Protein AF-A0A8J6SGV2-F1 (afdb_monomer_lite)

Structure (mmCIF, N/CA/C/O backbone):
data_AF-A0A8J6SGV2-F1
#
_entry.id   AF-A0A8J6SGV2-F1
#
loop_
_atom_site.group_PDB
_atom_site.id
_atom_site.type_symbol
_atom_site.label_atom_id
_atom_site.label_alt_id
_atom_site.label_comp_id
_atom_site.label_asym_id
_atom_site.label_entity_id
_atom_site.label_seq_id
_atom_site.pdbx_PDB_ins_code
_atom_site.Cartn_x
_atom_site.Cartn_y
_atom_site.Cartn_z
_atom_site.occupancy
_atom_site.B_iso_or_equiv
_atom_site.auth_seq_id
_atom_site.auth_comp_id
_atom_site.auth_asym_id
_atom_site.auth_atom_id
_atom_site.pdbx_PDB_model_num
ATOM 1 N N . MET A 1 1 ? 35.795 6.765 -42.609 1.00 50.56 1 MET A N 1
ATOM 2 C CA . MET A 1 1 ? 34.909 5.584 -42.507 1.00 50.56 1 MET A CA 1
ATOM 3 C C . MET A 1 1 ? 35.141 4.791 -41.218 1.00 50.56 1 MET A C 1
ATOM 5 O O . MET A 1 1 ? 34.160 4.384 -40.623 1.00 50.56 1 MET A O 1
ATOM 9 N N . TYR A 1 2 ? 36.382 4.638 -40.731 1.00 54.75 2 TYR A N 1
ATOM 10 C CA . TYR A 1 2 ? 36.661 3.941 -39.460 1.00 54.75 2 TYR A CA 1
ATOM 11 C C . TYR A 1 2 ? 36.218 4.695 -38.190 1.00 54.75 2 TYR A C 1
ATOM 13 O O . TYR A 1 2 ? 35.640 4.072 -37.316 1.00 54.75 2 TYR A O 1
ATOM 21 N N . ALA A 1 3 ? 36.389 6.022 -38.115 1.00 60.84 3 ALA A N 1
ATOM 22 C CA . ALA A 1 3 ? 36.039 6.806 -36.917 1.00 60.84 3 ALA A CA 1
ATOM 23 C C . ALA A 1 3 ? 34.539 6.776 -36.549 1.00 60.84 3 ALA A C 1
ATOM 25 O O . ALA A 1 3 ? 34.182 6.671 -35.385 1.00 60.84 3 ALA A O 1
ATOM 26 N N . TYR A 1 4 ? 33.660 6.780 -37.555 1.00 60.97 4 TYR A N 1
ATOM 27 C CA . TYR A 1 4 ? 32.208 6.685 -37.355 1.00 60.97 4 TYR A CA 1
ATOM 28 C C . TYR A 1 4 ? 31.761 5.317 -36.824 1.00 60.97 4 TYR A C 1
ATOM 30 O O . TYR A 1 4 ? 30.673 5.192 -36.275 1.00 60.97 4 TYR A O 1
ATOM 38 N N . ARG A 1 5 ? 32.570 4.273 -37.040 1.00 60.75 5 ARG A N 1
ATOM 39 C CA . ARG A 1 5 ? 32.258 2.915 -36.592 1.00 60.75 5 ARG A CA 1
ATOM 40 C C . ARG A 1 5 ? 32.523 2.771 -35.097 1.00 60.75 5 ARG A C 1
ATOM 42 O O . ARG A 1 5 ? 31.674 2.233 -34.399 1.00 60.75 5 ARG A O 1
ATOM 49 N N . THR A 1 6 ? 33.630 3.339 -34.626 1.00 76.44 6 THR A N 1
ATOM 50 C CA . THR A 1 6 ? 33.994 3.374 -33.206 1.00 76.44 6 THR A CA 1
ATOM 51 C C . THR A 1 6 ? 33.007 4.193 -32.379 1.00 76.44 6 THR A C 1
ATOM 53 O O . THR A 1 6 ? 32.549 3.718 -31.355 1.00 76.44 6 THR A O 1
ATOM 56 N N . GLU A 1 7 ? 32.562 5.360 -32.857 1.00 81.94 7 GLU A N 1
ATOM 57 C CA . GLU A 1 7 ? 31.574 6.177 -32.123 1.00 81.94 7 GLU A CA 1
ATOM 58 C C . GLU A 1 7 ? 30.225 5.460 -31.916 1.00 81.94 7 GLU A C 1
ATOM 60 O O . GLU A 1 7 ? 29.556 5.645 -30.899 1.00 81.94 7 GLU A O 1
ATOM 65 N N . ILE A 1 8 ? 29.810 4.634 -32.883 1.00 84.06 8 ILE A N 1
ATOM 66 C CA . ILE A 1 8 ? 28.586 3.831 -32.771 1.00 84.06 8 ILE A CA 1
ATOM 67 C C . ILE A 1 8 ? 28.793 2.669 -31.794 1.00 84.06 8 ILE A C 1
ATOM 69 O O . ILE A 1 8 ? 27.886 2.369 -31.020 1.00 84.06 8 ILE A O 1
ATOM 73 N N . GLU A 1 9 ? 29.957 2.020 -31.833 1.00 83.50 9 GLU A N 1
ATOM 74 C CA . GLU A 1 9 ? 30.320 0.936 -30.914 1.00 83.50 9 GLU A CA 1
ATOM 75 C C . GLU A 1 9 ? 30.351 1.450 -29.459 1.00 83.50 9 GLU A C 1
ATOM 77 O O . GLU A 1 9 ? 29.650 0.889 -28.614 1.00 83.50 9 GLU A O 1
ATOM 82 N N . ASP A 1 10 ? 30.996 2.593 -29.205 1.00 86.50 10 ASP A N 1
ATOM 83 C CA . ASP A 1 10 ? 31.058 3.244 -27.886 1.00 86.50 10 ASP A CA 1
ATOM 84 C C . ASP A 1 10 ? 29.659 3.643 -27.371 1.00 86.50 10 ASP A C 1
ATOM 86 O O . ASP A 1 10 ? 29.322 3.469 -26.198 1.00 86.50 10 ASP A O 1
ATOM 90 N N . ALA A 1 11 ? 28.794 4.161 -28.251 1.00 84.50 11 ALA A N 1
ATOM 91 C CA . ALA A 1 11 ? 27.429 4.536 -27.881 1.00 84.50 11 ALA A CA 1
ATOM 92 C C . ALA A 1 11 ? 26.555 3.318 -27.537 1.00 84.50 11 ALA A C 1
ATOM 94 O O . ALA A 1 11 ? 25.682 3.405 -26.669 1.00 84.50 11 ALA A O 1
ATOM 95 N N . VAL A 1 12 ? 26.759 2.188 -28.221 1.00 87.31 12 VAL A N 1
ATOM 96 C CA . VAL A 1 12 ? 26.055 0.935 -27.921 1.00 87.31 12 VAL A CA 1
ATOM 97 C C . VAL A 1 12 ? 26.511 0.374 -26.578 1.00 87.31 12 VAL A C 1
ATOM 99 O O . VAL A 1 12 ? 25.654 -0.047 -25.802 1.00 87.31 12 VAL A O 1
ATOM 102 N N . GLU A 1 13 ? 27.810 0.411 -26.289 1.00 90.00 13 GLU A N 1
ATOM 103 C CA . GLU A 1 13 ? 28.367 -0.023 -25.004 1.00 90.00 13 GLU A CA 1
ATOM 104 C C . GLU A 1 13 ? 27.807 0.818 -23.848 1.00 90.00 13 GLU A C 1
ATOM 106 O O . GLU A 1 13 ? 27.209 0.271 -22.920 1.00 90.00 13 GLU A O 1
ATOM 111 N N . LEU A 1 14 ? 27.827 2.150 -23.971 1.00 90.81 14 LEU A N 1
ATOM 112 C CA . LEU A 1 14 ? 27.239 3.050 -22.972 1.00 90.81 14 LEU A CA 1
ATOM 113 C C . LEU A 1 14 ? 25.743 2.776 -22.739 1.00 90.81 14 LEU A C 1
ATOM 115 O O . LEU A 1 14 ? 25.256 2.796 -21.606 1.00 90.81 14 LEU A O 1
ATOM 119 N N . LEU A 1 15 ? 24.979 2.524 -23.807 1.00 91.00 15 LEU A N 1
ATOM 120 C CA . LEU A 1 15 ? 23.556 2.200 -23.689 1.00 91.00 15 LEU A CA 1
ATOM 121 C C . LEU A 1 15 ? 23.328 0.842 -23.018 1.00 91.00 15 LEU A C 1
ATOM 123 O O . LEU A 1 15 ? 22.356 0.693 -22.276 1.00 91.00 15 LEU A O 1
ATOM 127 N N . GLN A 1 16 ? 24.192 -0.142 -23.266 1.00 87.81 16 GLN A N 1
ATOM 128 C CA . GLN A 1 16 ? 24.127 -1.436 -22.589 1.00 87.81 16 GLN A CA 1
ATOM 129 C C . GLN A 1 16 ? 24.385 -1.284 -21.091 1.00 87.81 16 GLN A C 1
ATOM 131 O O . GLN A 1 16 ? 23.596 -1.797 -20.297 1.00 87.81 16 GLN A O 1
ATOM 136 N N . GLU A 1 17 ? 25.406 -0.519 -20.705 1.00 90.56 17 GLU A N 1
ATOM 137 C CA . GLU A 1 17 ? 25.693 -0.213 -19.300 1.00 90.56 17 GLU A CA 1
A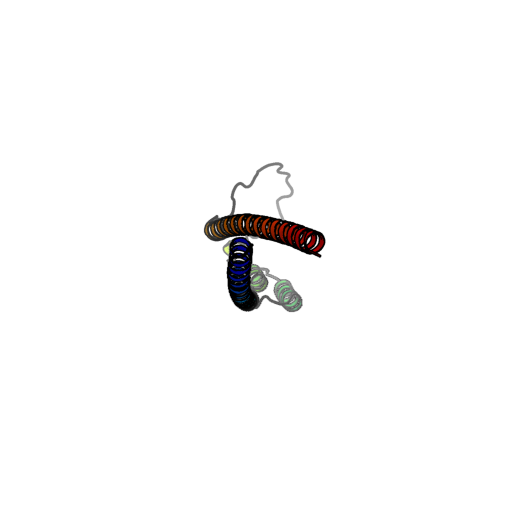TOM 138 C C . GLU A 1 17 ? 24.513 0.490 -18.617 1.00 90.56 17 GLU A C 1
ATOM 140 O O . GLU A 1 17 ? 24.107 0.111 -17.517 1.00 90.56 17 GLU A O 1
ATOM 145 N N . GLN A 1 18 ? 23.898 1.473 -19.283 1.00 88.50 18 GLN A N 1
ATOM 146 C CA . GLN A 1 18 ? 22.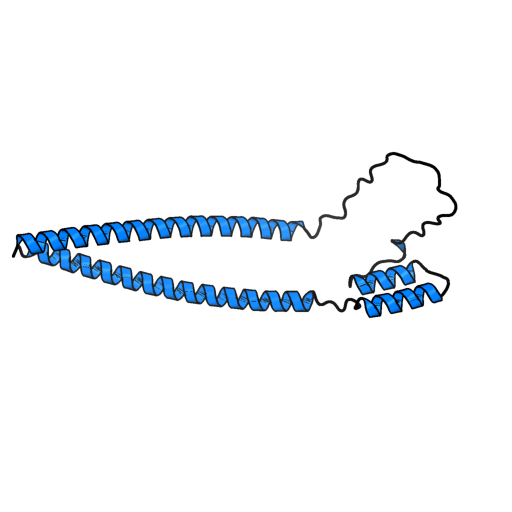720 2.167 -18.754 1.00 88.50 18 GLN A CA 1
ATOM 147 C C . GLN A 1 18 ? 21.523 1.236 -18.575 1.00 88.50 18 GLN A C 1
ATOM 149 O O . GLN A 1 18 ? 20.827 1.310 -17.562 1.00 88.50 18 GLN A O 1
ATOM 154 N N . VAL A 1 19 ? 21.265 0.359 -19.547 1.00 90.06 19 VAL A N 1
ATOM 155 C CA . VAL A 1 19 ? 20.180 -0.622 -19.452 1.00 90.06 19 VAL A CA 1
ATOM 156 C C . VAL A 1 19 ? 20.426 -1.579 -18.291 1.00 90.06 19 VAL A C 1
ATOM 158 O O . VAL A 1 19 ? 19.489 -1.885 -17.556 1.00 90.06 19 VAL A O 1
ATOM 161 N N . GLU A 1 20 ? 21.660 -2.037 -18.105 1.00 93.00 20 GLU A N 1
ATOM 162 C CA . GLU A 1 20 ? 21.995 -2.963 -17.026 1.00 93.00 20 GLU A CA 1
ATOM 163 C C . GLU A 1 20 ? 21.884 -2.295 -15.650 1.00 93.00 20 GLU A C 1
ATOM 165 O O . GLU A 1 20 ? 21.277 -2.858 -14.740 1.00 93.00 20 GLU A O 1
ATOM 170 N N . SER A 1 21 ? 22.344 -1.048 -15.531 1.00 91.81 21 SER A N 1
ATOM 171 C CA . SER A 1 21 ? 22.168 -0.227 -14.328 1.00 91.81 21 SER A CA 1
ATOM 172 C C . SER A 1 21 ? 20.686 -0.034 -13.977 1.00 91.81 21 SER A C 1
ATOM 174 O O . SER A 1 21 ? 20.268 -0.279 -12.845 1.00 91.81 21 SER A O 1
ATOM 176 N N . LEU A 1 22 ? 19.847 0.297 -14.965 1.00 89.31 22 LEU A N 1
ATOM 177 C CA . LEU A 1 22 ? 18.407 0.469 -14.752 1.00 89.31 22 LEU A CA 1
ATOM 178 C C . LEU A 1 22 ? 17.699 -0.834 -14.365 1.00 89.31 22 LEU A C 1
ATOM 180 O O . LEU A 1 22 ? 16.765 -0.800 -13.566 1.00 89.31 22 LEU A O 1
ATOM 184 N N . LYS A 1 23 ? 18.121 -1.986 -14.903 1.00 89.88 23 LYS A N 1
ATOM 185 C CA . LYS A 1 23 ? 17.585 -3.288 -14.472 1.00 89.88 23 LYS A CA 1
ATOM 186 C C . LYS A 1 23 ? 17.911 -3.563 -13.009 1.00 89.88 23 LYS A C 1
ATOM 188 O O . LYS A 1 23 ? 17.041 -4.031 -12.282 1.00 89.88 23 LYS A O 1
ATOM 193 N N . GLN A 1 24 ? 19.141 -3.274 -12.584 1.00 92.31 24 GLN A N 1
ATOM 194 C CA . GLN A 1 24 ? 19.557 -3.451 -11.193 1.00 92.31 24 GLN A CA 1
ATOM 195 C C . GLN A 1 24 ? 18.772 -2.526 -10.258 1.00 92.31 24 GLN A C 1
ATOM 197 O O . GLN A 1 24 ? 18.274 -2.981 -9.229 1.00 92.31 24 GLN A O 1
ATOM 202 N N . GLU A 1 25 ? 18.596 -1.254 -10.632 1.00 92.00 25 GLU A N 1
ATOM 203 C CA . GLU A 1 25 ? 17.796 -0.304 -9.851 1.00 92.00 25 GLU A CA 1
ATOM 204 C C . GLU A 1 25 ? 16.332 -0.749 -9.748 1.00 92.00 25 GLU A C 1
ATOM 206 O O . GLU A 1 25 ? 15.756 -0.734 -8.660 1.00 92.00 25 GLU A O 1
ATOM 211 N N . LEU A 1 26 ? 15.737 -1.193 -10.859 1.00 93.62 26 LEU A N 1
ATOM 212 C CA . LEU A 1 26 ? 14.368 -1.702 -10.878 1.00 93.62 26 LEU A CA 1
ATOM 213 C C . LEU A 1 26 ? 14.216 -2.928 -9.974 1.00 93.62 26 LEU A C 1
ATOM 215 O O . LEU A 1 26 ? 13.292 -2.968 -9.168 1.00 93.62 26 LEU A O 1
ATOM 219 N N . HIS A 1 27 ? 15.154 -3.872 -10.043 1.00 93.06 27 HIS A N 1
ATOM 220 C CA . HIS A 1 27 ? 15.140 -5.054 -9.189 1.00 93.06 27 HIS A CA 1
ATOM 221 C C . HIS A 1 27 ? 15.227 -4.696 -7.698 1.00 93.06 27 HIS A C 1
ATOM 223 O O . HIS A 1 27 ? 14.467 -5.220 -6.885 1.00 93.06 27 HIS A O 1
ATOM 229 N N . TYR A 1 28 ? 16.106 -3.758 -7.333 1.00 92.38 28 TYR A N 1
ATOM 230 C CA . TYR A 1 28 ? 16.203 -3.274 -5.956 1.00 92.38 28 TYR A CA 1
ATOM 231 C C . TYR A 1 28 ? 14.896 -2.620 -5.488 1.00 92.38 28 TYR A C 1
ATOM 233 O O . TYR A 1 28 ? 14.439 -2.858 -4.372 1.00 92.38 28 TYR A O 1
ATOM 241 N N . LYS A 1 29 ? 14.259 -1.823 -6.352 1.00 88.25 29 LYS A N 1
ATOM 242 C CA . LYS A 1 29 ? 12.981 -1.170 -6.045 1.00 88.25 29 LYS A CA 1
ATOM 243 C C . LYS A 1 29 ? 11.827 -2.159 -5.903 1.00 88.25 29 LYS A C 1
ATOM 245 O O . LYS A 1 29 ? 10.950 -1.938 -5.074 1.00 88.25 29 LYS A O 1
ATOM 250 N N . GLU A 1 30 ? 11.820 -3.235 -6.684 1.00 93.94 30 GLU A N 1
ATOM 251 C CA . GLU A 1 30 ? 10.849 -4.323 -6.534 1.00 93.94 30 GLU A CA 1
ATOM 252 C C . GLU A 1 30 ? 11.005 -5.029 -5.184 1.00 93.94 30 GLU A C 1
ATOM 254 O O . GLU A 1 30 ? 10.002 -5.285 -4.517 1.00 93.94 30 GLU A O 1
ATOM 259 N N . LEU A 1 31 ? 12.246 -5.275 -4.750 1.00 93.81 31 LEU A N 1
ATOM 260 C CA . LEU A 1 31 ? 12.531 -5.864 -3.443 1.00 93.81 31 LEU A CA 1
ATOM 261 C C . LEU A 1 31 ? 12.063 -4.953 -2.295 1.00 93.81 31 LEU A C 1
ATOM 263 O O . LEU A 1 31 ? 11.326 -5.401 -1.422 1.00 93.81 31 LEU A O 1
ATOM 267 N N . GLU A 1 32 ? 12.416 -3.665 -2.338 1.00 93.88 32 GLU A N 1
ATOM 268 C CA . GLU A 1 32 ? 11.995 -2.664 -1.343 1.00 93.88 32 GLU A CA 1
ATOM 269 C C . GLU A 1 32 ? 10.462 -2.572 -1.251 1.00 93.88 32 GLU A C 1
ATOM 271 O O . GLU A 1 32 ? 9.884 -2.517 -0.167 1.00 93.88 32 GLU A O 1
ATOM 276 N N . LEU A 1 33 ? 9.771 -2.610 -2.394 1.00 93.56 33 LEU A N 1
ATOM 277 C CA . LEU A 1 33 ? 8.311 -2.596 -2.433 1.00 93.56 33 LEU A CA 1
ATOM 278 C C . LEU A 1 33 ? 7.714 -3.855 -1.795 1.00 93.56 33 LEU A C 1
ATOM 280 O O . LEU A 1 33 ? 6.717 -3.759 -1.078 1.00 93.56 33 LEU A O 1
ATOM 284 N N . GLN A 1 34 ? 8.315 -5.021 -2.034 1.00 95.25 34 GLN A N 1
ATOM 285 C CA . GLN A 1 34 ? 7.884 -6.273 -1.423 1.00 95.25 34 GLN A CA 1
ATOM 286 C C . GLN A 1 34 ? 8.056 -6.248 0.104 1.00 95.25 34 GLN A C 1
ATOM 288 O O . GLN A 1 34 ? 7.152 -6.683 0.820 1.00 95.25 34 GLN A O 1
ATOM 293 N N . GLU A 1 35 ? 9.167 -5.710 0.608 1.00 91.56 35 GLU A N 1
ATOM 294 C CA . GLU A 1 35 ? 9.408 -5.541 2.048 1.00 91.56 35 GLU A CA 1
ATOM 295 C C . GLU A 1 35 ? 8.355 -4.627 2.687 1.00 91.56 35 GLU A C 1
ATOM 297 O O . GLU A 1 35 ? 7.703 -5.015 3.658 1.00 91.56 35 GLU A O 1
ATOM 302 N N . ILE A 1 36 ? 8.095 -3.463 2.082 1.00 91.38 36 ILE A N 1
ATOM 303 C CA . ILE A 1 36 ? 7.078 -2.516 2.565 1.00 91.38 36 ILE A CA 1
ATOM 304 C C . ILE A 1 36 ? 5.680 -3.148 2.553 1.00 91.38 36 ILE A C 1
ATOM 306 O O . ILE A 1 36 ? 4.887 -2.943 3.472 1.00 91.38 36 ILE A O 1
ATOM 310 N N . GLN A 1 37 ? 5.347 -3.931 1.523 1.00 93.31 37 GLN A N 1
ATOM 311 C CA . GLN A 1 37 ? 4.067 -4.639 1.467 1.00 93.31 37 GLN A CA 1
ATOM 312 C C . GLN A 1 37 ? 3.922 -5.648 2.606 1.00 93.31 37 GLN A C 1
ATOM 314 O O . GLN A 1 37 ? 2.845 -5.749 3.197 1.00 93.31 37 GLN A O 1
ATOM 319 N N . GLN A 1 38 ? 4.986 -6.384 2.928 1.00 93.19 38 GLN A N 1
ATOM 320 C CA . GLN A 1 38 ? 4.976 -7.321 4.048 1.00 93.19 38 GLN A CA 1
ATOM 321 C C . GLN A 1 38 ? 4.831 -6.595 5.386 1.00 93.19 38 GLN A C 1
ATOM 323 O O . GLN A 1 38 ? 4.000 -6.999 6.200 1.00 93.19 38 GLN A O 1
ATOM 328 N N . GLU A 1 39 ? 5.563 -5.500 5.590 1.00 93.94 39 GLU A N 1
ATOM 329 C CA . GLU A 1 39 ? 5.454 -4.675 6.796 1.00 93.94 39 GLU A CA 1
ATOM 330 C C . GLU A 1 39 ? 4.039 -4.103 6.961 1.00 93.94 39 GLU A C 1
ATOM 332 O O . GLU A 1 39 ? 3.470 -4.148 8.053 1.00 93.94 39 GLU A O 1
ATOM 337 N N . LEU A 1 40 ? 3.419 -3.637 5.871 1.00 92.06 40 LEU A N 1
ATOM 338 C CA . LEU A 1 40 ? 2.044 -3.139 5.882 1.00 92.06 40 LEU A CA 1
ATOM 339 C C . LEU A 1 40 ? 1.042 -4.235 6.260 1.00 92.06 40 LEU A C 1
ATOM 341 O O . LEU A 1 40 ? 0.138 -3.992 7.061 1.00 92.06 40 LEU A O 1
ATOM 345 N N . ILE A 1 41 ? 1.182 -5.434 5.687 1.00 93.69 41 ILE A N 1
ATOM 346 C CA . ILE A 1 41 ? 0.328 -6.580 6.023 1.00 93.69 41 ILE A CA 1
ATOM 347 C C . ILE A 1 41 ? 0.467 -6.913 7.508 1.00 93.69 41 ILE A C 1
ATOM 349 O O . ILE A 1 41 ? -0.545 -7.046 8.195 1.00 93.69 41 ILE A O 1
ATOM 353 N N . PHE A 1 42 ? 1.700 -7.007 8.004 1.00 93.81 42 PHE A N 1
ATOM 354 C CA . PHE A 1 42 ? 1.986 -7.316 9.400 1.00 93.81 42 PHE A CA 1
ATOM 355 C C . PHE A 1 42 ? 1.412 -6.256 10.348 1.00 93.81 42 PHE A C 1
ATOM 357 O O . PHE A 1 42 ? 0.651 -6.581 11.256 1.00 93.81 42 PHE A O 1
ATOM 364 N N . THR A 1 43 ? 1.672 -4.978 10.077 1.00 89.62 43 THR A N 1
ATOM 365 C CA . THR A 1 43 ? 1.174 -3.862 10.895 1.00 89.62 43 THR A CA 1
ATOM 366 C C . THR A 1 43 ? -0.353 -3.811 10.903 1.00 89.62 43 THR A C 1
ATOM 368 O O . THR A 1 43 ? -0.966 -3.572 11.941 1.00 89.62 43 THR A O 1
ATOM 371 N N . ASN A 1 44 ? -1.000 -4.074 9.762 1.00 89.44 44 ASN A N 1
ATOM 372 C CA . ASN A 1 44 ? -2.458 -4.159 9.701 1.00 89.44 44 ASN A CA 1
ATOM 373 C C . ASN A 1 44 ? -2.996 -5.331 10.523 1.00 89.44 44 ASN A C 1
ATOM 375 O O . ASN A 1 44 ? -4.019 -5.180 11.186 1.00 89.44 44 ASN A O 1
ATOM 379 N N . GLN A 1 45 ? -2.322 -6.483 10.511 1.00 91.75 45 GLN A N 1
ATOM 380 C CA . GLN A 1 45 ? -2.696 -7.621 11.351 1.00 91.75 45 GLN A CA 1
ATOM 381 C C . GLN A 1 45 ? -2.558 -7.285 12.839 1.00 91.75 45 GLN A C 1
ATOM 383 O O . GLN A 1 45 ? -3.486 -7.557 13.599 1.00 91.75 45 GLN A O 1
ATOM 388 N N . GLU A 1 46 ? -1.459 -6.648 13.252 1.00 88.88 46 GLU A N 1
ATOM 389 C CA . GLU A 1 46 ? -1.273 -6.186 14.633 1.00 88.88 46 GLU A CA 1
ATOM 390 C C . GLU A 1 46 ? -2.337 -5.167 15.041 1.00 88.88 46 GLU A C 1
ATOM 392 O O . GLU A 1 46 ? -2.905 -5.262 16.128 1.00 88.88 46 GLU A O 1
ATOM 397 N N . LEU A 1 47 ? -2.664 -4.223 14.157 1.00 85.25 47 LEU A N 1
ATOM 398 C CA . LEU A 1 47 ? -3.702 -3.228 14.399 1.00 85.25 47 LEU A CA 1
ATOM 399 C C . LEU A 1 47 ? -5.083 -3.880 14.516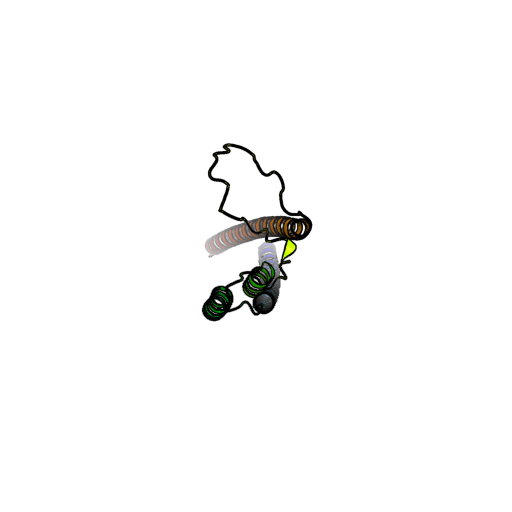 1.00 85.25 47 LEU A C 1
ATOM 401 O O . LEU A 1 47 ? -5.826 -3.564 15.441 1.00 85.25 47 LEU A O 1
ATOM 405 N N . CYS A 1 48 ? -5.420 -4.818 13.631 1.00 81.75 48 CYS A N 1
ATOM 406 C CA . CYS A 1 48 ? -6.646 -5.601 13.741 1.00 81.75 48 CYS A CA 1
ATOM 407 C C . CYS A 1 48 ? -6.684 -6.387 15.055 1.00 81.75 48 CYS A C 1
ATOM 409 O O . CYS A 1 48 ? -7.709 -6.366 15.728 1.00 81.75 48 CYS A O 1
ATOM 411 N N . ALA A 1 49 ? -5.587 -7.026 15.464 1.00 83.50 49 ALA A N 1
ATOM 412 C CA . ALA A 1 49 ? -5.517 -7.749 16.731 1.00 83.50 49 ALA A CA 1
ATOM 413 C C . ALA A 1 49 ? -5.684 -6.813 17.942 1.00 83.50 49 ALA A C 1
ATOM 415 O O . ALA A 1 49 ? -6.438 -7.129 18.858 1.00 83.50 49 ALA A O 1
ATOM 416 N N . ALA A 1 50 ? -5.047 -5.639 17.925 1.00 79.44 50 ALA A N 1
ATOM 417 C CA . ALA A 1 50 ? -5.150 -4.639 18.986 1.00 79.44 50 ALA A CA 1
ATOM 418 C C . ALA A 1 50 ? -6.544 -3.992 19.064 1.00 79.44 50 ALA A C 1
ATOM 420 O O . ALA A 1 50 ? -7.025 -3.693 20.156 1.00 79.44 50 ALA A O 1
ATOM 421 N N . LEU A 1 51 ? -7.195 -3.775 17.916 1.00 74.31 51 LEU A N 1
ATOM 422 C CA . LEU A 1 51 ? -8.555 -3.234 17.827 1.00 74.31 51 LEU A CA 1
ATOM 423 C C . LEU A 1 51 ? -9.636 -4.285 18.052 1.00 74.31 51 LEU A C 1
ATOM 425 O O . LEU A 1 51 ? -10.755 -3.918 18.407 1.00 74.31 51 LEU A O 1
ATOM 429 N N . THR A 1 52 ? -9.309 -5.573 17.926 1.00 68.94 52 THR A N 1
ATOM 430 C CA . THR A 1 52 ? -10.136 -6.670 18.444 1.00 68.94 52 THR A CA 1
ATOM 431 C C . THR A 1 52 ? -10.006 -6.700 19.970 1.00 68.94 52 THR A C 1
ATOM 433 O O . THR A 1 52 ? -9.613 -7.683 20.592 1.00 68.94 52 THR A O 1
ATOM 436 N N . VAL A 1 53 ? -10.322 -5.569 20.598 1.00 64.19 53 VAL A N 1
ATOM 437 C CA . VAL A 1 53 ? -10.679 -5.500 22.006 1.00 64.19 53 VAL A CA 1
ATOM 438 C C . VAL A 1 53 ? -11.867 -6.444 22.177 1.00 64.19 53 VAL A C 1
ATOM 440 O O . VAL A 1 53 ? -12.721 -6.515 21.292 1.00 64.19 53 VAL A O 1
ATOM 443 N N . LYS A 1 54 ? -11.917 -7.192 23.284 1.00 65.50 54 LYS A N 1
ATOM 444 C CA . LYS A 1 54 ? -13.070 -8.021 23.673 1.00 65.50 54 LYS A CA 1
ATOM 445 C C . LYS A 1 54 ? -14.297 -7.127 23.919 1.00 65.50 54 LYS A C 1
ATOM 447 O O . LYS A 1 54 ? -14.681 -6.905 25.061 1.00 65.50 54 LYS A O 1
ATOM 452 N N . GLN A 1 55 ? -14.853 -6.551 22.863 1.00 67.56 55 GLN A N 1
ATOM 453 C CA . GLN A 1 55 ? -16.158 -5.917 22.874 1.00 67.56 55 GLN A CA 1
ATOM 454 C C . GLN A 1 55 ? -17.183 -7.037 22.948 1.00 67.56 55 GLN A C 1
ATOM 456 O O . GLN A 1 55 ? -17.037 -8.054 22.262 1.00 67.56 55 GLN A O 1
ATOM 461 N N . LEU A 1 56 ? -18.191 -6.866 23.800 1.00 70.38 56 LEU A N 1
ATOM 462 C CA . LEU A 1 56 ? -19.300 -7.807 23.832 1.00 70.38 56 LEU A CA 1
ATOM 463 C C . LEU A 1 56 ? -19.885 -7.939 22.425 1.00 70.38 56 LEU A C 1
ATOM 465 O O . LEU A 1 56 ? -20.147 -6.944 21.742 1.00 70.38 56 LEU A O 1
ATOM 469 N N . THR A 1 57 ? -20.126 -9.175 22.003 1.00 78.19 57 THR A N 1
ATOM 470 C CA . THR A 1 57 ? -20.952 -9.413 20.823 1.00 78.19 57 THR A CA 1
ATOM 471 C C . THR A 1 57 ? -22.339 -8.816 21.055 1.00 78.19 57 THR A C 1
ATOM 473 O O . THR A 1 57 ? -22.794 -8.663 22.191 1.00 78.19 57 THR A O 1
ATOM 476 N N . LEU A 1 58 ? -23.050 -8.479 19.976 1.00 77.62 58 LEU A N 1
ATOM 477 C CA . LEU A 1 58 ? -24.386 -7.884 20.083 1.00 77.62 58 LEU A CA 1
ATOM 478 C C . LEU A 1 58 ? -25.339 -8.737 20.938 1.00 77.62 58 LEU A C 1
ATOM 480 O O . LEU A 1 58 ? -26.188 -8.193 21.640 1.00 77.62 58 LEU A O 1
ATOM 484 N N . ASP A 1 59 ? -25.209 -10.061 20.883 1.00 81.50 59 ASP A N 1
ATOM 485 C CA . ASP A 1 59 ? -26.072 -10.970 21.632 1.00 81.50 59 ASP A CA 1
ATOM 486 C C . ASP A 1 59 ? -25.708 -11.021 23.116 1.00 81.50 59 ASP A C 1
ATOM 488 O O . ASP A 1 59 ? -26.603 -10.945 23.957 1.00 81.50 59 ASP A O 1
ATOM 492 N N . GLU A 1 60 ? -24.418 -11.013 23.457 1.00 81.88 60 GLU A N 1
ATOM 493 C CA . GLU A 1 60 ? -23.987 -10.833 24.846 1.00 81.88 60 GLU A CA 1
ATOM 494 C C . GLU A 1 60 ? -24.457 -9.472 25.380 1.00 81.88 60 GLU A C 1
ATOM 496 O O . GLU A 1 60 ? -24.933 -9.380 26.511 1.00 81.88 60 GLU A O 1
ATOM 501 N N . ALA A 1 61 ? -24.366 -8.407 24.569 1.00 81.75 61 ALA A N 1
ATOM 502 C CA . ALA A 1 61 ? -24.758 -7.059 24.981 1.00 81.75 61 ALA A CA 1
ATOM 503 C C . ALA A 1 61 ? -26.271 -6.972 25.230 1.00 81.75 61 ALA A C 1
ATOM 505 O O . ALA A 1 61 ? -26.712 -6.320 26.177 1.00 81.75 61 ALA A O 1
ATOM 506 N N . LYS A 1 62 ? -27.074 -7.673 24.416 1.00 79.88 62 LYS A N 1
ATOM 507 C CA . LYS A 1 62 ? -28.520 -7.820 24.633 1.00 79.88 62 LYS A CA 1
ATOM 508 C C . LYS A 1 62 ? -28.831 -8.567 25.924 1.00 79.88 62 LYS A C 1
ATOM 510 O O . LYS A 1 62 ? -29.735 -8.145 26.638 1.00 79.88 62 LYS A O 1
ATOM 515 N N . GLU A 1 63 ? -28.135 -9.663 26.221 1.00 85.38 63 GLU A N 1
ATOM 516 C CA . GLU A 1 63 ? -28.352 -10.415 27.465 1.00 85.38 63 GLU A CA 1
ATOM 517 C C . GLU A 1 63 ? -27.963 -9.589 28.696 1.00 85.38 63 GLU A C 1
ATOM 519 O O . GLU A 1 63 ? -28.726 -9.529 29.664 1.00 85.38 63 GLU A O 1
ATOM 524 N N . LEU A 1 64 ? -26.851 -8.850 28.627 1.00 81.56 64 LEU A N 1
ATOM 525 C CA . LEU A 1 64 ? -26.465 -7.916 29.683 1.00 81.56 64 LEU A CA 1
ATOM 526 C C . LEU A 1 64 ? -27.530 -6.822 29.864 1.00 81.56 64 LEU A C 1
ATOM 528 O O . LEU A 1 64 ? -28.004 -6.614 30.980 1.00 81.56 64 LEU A O 1
ATOM 532 N N . ALA A 1 65 ? -28.007 -6.202 28.779 1.00 81.94 65 ALA A N 1
ATOM 533 C CA . ALA A 1 65 ? -29.080 -5.208 28.835 1.00 81.94 65 ALA A CA 1
ATOM 534 C C . ALA A 1 65 ? -30.388 -5.769 29.427 1.00 81.94 65 ALA A C 1
ATOM 536 O O . ALA A 1 65 ? -31.037 -5.099 30.229 1.00 81.94 65 ALA A O 1
ATOM 537 N N . LYS A 1 66 ? -30.769 -7.009 29.090 1.00 84.00 66 LYS A N 1
ATOM 538 C CA . LYS A 1 66 ? -31.937 -7.679 29.689 1.00 84.00 66 LYS A CA 1
ATOM 539 C C . LYS A 1 66 ? -31.767 -7.883 31.193 1.00 84.00 66 LYS A C 1
ATOM 541 O O . LYS A 1 66 ? -32.717 -7.640 31.932 1.00 84.00 66 LYS A O 1
ATOM 546 N N . SER A 1 67 ? -30.582 -8.301 31.645 1.00 80.94 67 SER A N 1
ATOM 547 C CA . SER A 1 67 ? -30.298 -8.485 33.076 1.00 80.94 67 SER A CA 1
ATOM 548 C C . SER A 1 67 ? -30.392 -7.171 33.862 1.00 80.94 67 SER A C 1
ATOM 550 O O . SER A 1 67 ? -30.986 -7.148 34.939 1.00 80.94 67 SER A O 1
ATOM 552 N N . ILE A 1 68 ? -29.922 -6.063 33.276 1.00 81.19 68 ILE A N 1
ATOM 553 C CA . ILE A 1 68 ? -30.023 -4.709 33.844 1.00 81.19 68 ILE A CA 1
ATOM 554 C C . ILE A 1 68 ? -31.479 -4.222 33.877 1.00 81.19 68 ILE A C 1
ATOM 556 O O . ILE A 1 68 ? -31.915 -3.620 34.851 1.00 81.19 68 ILE A O 1
ATOM 560 N N . LEU A 1 69 ? -32.271 -4.504 32.840 1.00 78.25 69 LEU A N 1
ATOM 561 C CA . LEU A 1 69 ? -33.698 -4.156 32.823 1.00 78.25 69 LEU A CA 1
ATOM 562 C C . LEU A 1 69 ? -34.512 -4.975 33.839 1.00 78.25 69 LEU A C 1
ATOM 564 O O . LEU A 1 69 ? -35.490 -4.477 34.394 1.00 78.25 69 LEU A O 1
ATOM 568 N N . ALA A 1 70 ? -34.114 -6.222 34.097 1.00 79.81 70 ALA A N 1
ATOM 569 C CA . ALA A 1 70 ? -34.782 -7.103 35.050 1.00 79.81 70 ALA A CA 1
ATOM 570 C C . ALA A 1 70 ? -34.515 -6.730 36.521 1.00 79.81 70 ALA A C 1
ATOM 572 O O . ALA A 1 70 ? -35.332 -7.060 37.380 1.00 79.81 70 ALA A O 1
ATOM 573 N N . SER A 1 71 ? -33.415 -6.030 36.827 1.00 73.12 71 SER A N 1
ATOM 574 C CA . SER A 1 71 ? -33.026 -5.678 38.203 1.00 73.12 71 SER A CA 1
ATOM 575 C C . SER A 1 71 ? -33.806 -4.496 38.809 1.00 73.12 71 SER A C 1
ATOM 577 O O . SER A 1 71 ? -33.555 -4.132 39.956 1.00 73.12 71 SER A O 1
ATOM 579 N N . GLN A 1 72 ? -34.772 -3.918 38.078 1.00 64.94 72 GLN A N 1
ATOM 580 C CA . GLN A 1 72 ? -35.668 -2.808 38.472 1.00 64.94 72 GLN A CA 1
ATOM 581 C C . GLN A 1 72 ? -35.007 -1.483 38.898 1.00 64.94 72 GLN A C 1
ATOM 583 O O . GLN A 1 72 ? -35.707 -0.478 38.977 1.00 64.94 72 GLN A O 1
ATOM 588 N N . ASN A 1 73 ? -33.688 -1.435 39.084 1.00 62.41 73 ASN A N 1
ATOM 589 C CA . ASN A 1 73 ? -32.930 -0.226 39.391 1.00 62.41 73 ASN A CA 1
ATOM 590 C C . ASN A 1 73 ? -31.778 -0.099 38.395 1.00 62.41 73 ASN A C 1
ATOM 592 O O . ASN A 1 73 ? -30.683 -0.608 38.628 1.00 62.41 73 ASN A O 1
ATOM 596 N N . ILE A 1 74 ? -32.033 0.570 37.269 1.00 69.00 74 ILE A N 1
ATOM 597 C CA . ILE A 1 74 ? -30.976 0.940 36.326 1.00 69.00 74 ILE A CA 1
ATOM 598 C C . ILE A 1 74 ? -30.160 2.041 37.001 1.00 69.00 74 ILE A C 1
ATOM 600 O O . ILE A 1 74 ? -30.547 3.208 36.982 1.00 69.00 74 ILE A O 1
ATOM 604 N N . THR A 1 75 ? -29.062 1.671 37.652 1.00 72.38 75 THR A N 1
ATOM 605 C CA . THR A 1 75 ? -28.133 2.647 38.220 1.00 72.38 75 THR A CA 1
ATOM 606 C C . THR A 1 75 ? -27.184 3.150 37.135 1.00 72.38 75 THR A C 1
ATOM 608 O O . THR A 1 75 ? -26.918 2.462 36.142 1.00 72.38 75 THR A O 1
ATOM 611 N N . GLY A 1 76 ? -26.634 4.354 37.330 1.00 71.81 76 GLY A N 1
ATOM 612 C CA . GLY A 1 76 ? -25.553 4.870 36.482 1.00 71.81 76 GLY A CA 1
ATOM 613 C C . GLY A 1 76 ? -24.370 3.897 36.403 1.00 71.81 76 GLY A C 1
ATOM 614 O O . GLY A 1 76 ? -23.722 3.810 35.366 1.00 71.81 76 GLY A O 1
ATOM 615 N N . GLU A 1 77 ? -24.155 3.086 37.446 1.00 75.94 77 GLU A N 1
ATOM 616 C CA . GLU A 1 77 ? -23.165 2.004 37.466 1.00 75.94 77 GLU A CA 1
ATOM 617 C C . GLU A 1 77 ? -23.477 0.914 36.437 1.00 75.94 77 GLU A C 1
ATOM 619 O O . GLU A 1 77 ? -22.628 0.642 35.593 1.00 75.94 77 GLU A O 1
ATOM 624 N N . SER A 1 78 ? -24.694 0.359 36.416 1.00 78.81 78 SER A N 1
ATOM 625 C CA . SER A 1 78 ? -25.072 -0.683 35.447 1.00 78.81 78 SER A CA 1
ATOM 626 C C . SER A 1 78 ? -24.986 -0.199 33.995 1.00 78.81 78 SER A C 1
ATOM 628 O O . SER A 1 78 ? -24.568 -0.937 33.102 1.00 78.81 78 SER A O 1
ATOM 630 N N . LEU A 1 79 ? -25.355 1.062 33.747 1.00 79.25 79 LEU A N 1
ATOM 631 C CA . LEU A 1 79 ? -25.259 1.663 32.417 1.00 79.25 79 LEU A CA 1
ATOM 632 C C . LEU A 1 79 ? -23.798 1.930 32.024 1.00 79.25 79 LEU A C 1
ATOM 634 O O . LEU A 1 79 ? -23.407 1.675 30.885 1.00 79.25 79 LEU A O 1
ATOM 638 N N . SER A 1 80 ? -22.980 2.396 32.972 1.00 81.50 80 SER A N 1
ATOM 639 C CA . SER A 1 80 ? -21.547 2.605 32.758 1.00 81.50 80 SER A CA 1
ATOM 640 C C . SER A 1 80 ? -20.810 1.295 32.490 1.00 81.50 80 SER A C 1
ATOM 642 O O . SER A 1 80 ? -19.943 1.254 31.621 1.00 81.50 80 SER A O 1
ATOM 644 N N . GLU A 1 81 ? -21.202 0.205 33.152 1.00 82.00 81 GLU A N 1
ATOM 645 C CA . GLU A 1 81 ? -20.656 -1.133 32.942 1.00 82.00 81 GLU A CA 1
ATOM 646 C C . GLU A 1 81 ? -20.996 -1.649 31.539 1.00 82.00 81 GLU A C 1
ATOM 648 O O . GLU A 1 81 ? -20.098 -2.056 30.801 1.00 82.00 81 GLU A O 1
ATOM 653 N N . LEU A 1 82 ? -22.259 -1.528 31.111 1.00 84.06 82 LEU A N 1
ATOM 654 C CA . LEU A 1 82 ? -22.689 -1.893 29.758 1.00 84.06 82 LEU A CA 1
ATOM 655 C C . LEU A 1 82 ? -21.934 -1.098 28.681 1.00 84.06 82 LEU A C 1
ATOM 657 O O . LEU A 1 82 ? -21.418 -1.682 27.729 1.00 84.06 82 LEU A O 1
ATOM 661 N N . LEU A 1 83 ? -21.835 0.226 28.828 1.00 81.62 83 LEU A N 1
ATOM 662 C CA . LEU A 1 83 ? -21.114 1.077 27.875 1.00 81.62 83 LEU A CA 1
ATOM 663 C C . LEU A 1 83 ? -19.617 0.761 27.853 1.00 81.62 83 LEU A C 1
ATOM 665 O O . LEU A 1 83 ? -19.019 0.693 26.777 1.00 81.62 83 LEU A O 1
ATOM 669 N N . SER A 1 84 ? -19.027 0.502 29.020 1.00 82.81 84 SER A N 1
ATOM 670 C CA . SER A 1 84 ? -17.623 0.106 29.122 1.00 82.81 84 SER A CA 1
ATOM 671 C C . SER A 1 84 ? -17.352 -1.207 28.404 1.00 82.81 84 SER A C 1
ATOM 673 O O . SER A 1 84 ? -16.327 -1.350 27.739 1.00 82.81 84 SER A O 1
ATOM 675 N N . ALA A 1 85 ? -18.288 -2.147 28.492 1.00 79.44 85 ALA A N 1
ATOM 676 C CA . ALA A 1 85 ? -18.163 -3.454 27.875 1.00 79.44 85 ALA A CA 1
ATOM 677 C C . ALA A 1 85 ? -18.446 -3.438 26.355 1.00 79.44 85 ALA A C 1
ATOM 679 O O . ALA A 1 85 ? -17.855 -4.222 25.612 1.00 79.44 85 ALA A O 1
ATOM 680 N N . ILE A 1 86 ? -19.292 -2.517 25.870 1.00 80.31 86 ILE A N 1
ATOM 681 C CA . ILE A 1 86 ? -19.551 -2.311 24.431 1.00 80.31 86 ILE A CA 1
ATOM 682 C C . ILE A 1 86 ? -18.379 -1.599 23.750 1.00 80.31 86 ILE A C 1
ATOM 684 O O . ILE A 1 86 ? -17.944 -2.016 22.681 1.00 80.31 86 ILE A O 1
ATOM 688 N N . TYR A 1 87 ? -17.857 -0.526 24.348 1.00 77.69 87 TYR A N 1
ATOM 689 C CA . TYR A 1 87 ? -16.816 0.293 23.718 1.00 77.69 87 TYR A CA 1
ATOM 690 C C . TYR A 1 87 ? -15.392 -0.125 24.102 1.00 77.69 87 TYR A C 1
ATOM 692 O O . TYR A 1 87 ? -14.434 0.316 23.468 1.00 77.69 87 TYR A O 1
ATOM 700 N N . GLY A 1 88 ? -15.233 -1.004 25.098 1.00 73.06 88 GLY A N 1
ATOM 701 C CA . GLY A 1 88 ? -13.928 -1.447 25.596 1.00 73.06 88 GLY A CA 1
ATOM 702 C C . GLY A 1 88 ? -13.163 -0.360 26.358 1.00 73.06 88 GLY A C 1
ATOM 703 O O . GLY A 1 88 ? -11.957 -0.484 26.570 1.00 73.06 88 GLY A O 1
ATOM 704 N N . THR A 1 89 ? -13.843 0.719 26.749 1.00 76.44 89 THR A N 1
ATOM 705 C CA . THR A 1 89 ? -13.272 1.878 27.443 1.00 76.44 89 THR A CA 1
ATOM 706 C C . THR A 1 89 ? -14.041 2.149 28.728 1.00 76.44 89 THR A C 1
ATOM 708 O O . THR A 1 89 ? -15.260 2.265 28.652 1.00 76.44 89 THR A O 1
ATOM 711 N N . PRO A 1 90 ? -13.377 2.307 29.885 1.00 78.38 90 PRO A N 1
ATOM 712 C CA . PRO A 1 90 ? -14.065 2.538 31.150 1.00 78.38 90 PRO A CA 1
ATOM 713 C C . PRO A 1 90 ? -14.825 3.871 31.129 1.00 78.38 90 PRO A C 1
ATOM 715 O O . PRO A 1 90 ? -14.222 4.936 30.993 1.00 78.38 90 PRO A O 1
ATOM 718 N N . VAL A 1 91 ? -16.145 3.790 31.275 1.00 81.44 91 VAL A N 1
ATOM 719 C CA . VAL A 1 91 ? -17.071 4.913 31.453 1.00 81.44 91 VAL A CA 1
ATOM 720 C C . VAL A 1 91 ? -17.356 5.046 32.943 1.00 81.44 91 VAL A C 1
ATOM 722 O O . VAL A 1 91 ? -17.578 4.047 33.625 1.00 81.44 91 VAL A O 1
ATOM 725 N N . LYS A 1 92 ? -17.336 6.270 33.473 1.00 81.81 92 LYS A N 1
ATOM 726 C CA . LYS A 1 92 ? -17.672 6.514 34.881 1.00 81.81 92 LYS A CA 1
ATOM 727 C C . LYS A 1 92 ? -19.177 6.694 35.036 1.00 81.81 92 LYS A C 1
ATOM 729 O O . LYS A 1 92 ? -19.793 7.412 34.254 1.00 81.81 92 LYS A O 1
ATOM 734 N N . ALA A 1 93 ? -19.751 6.109 36.083 1.00 76.12 93 ALA A N 1
ATOM 735 C CA . ALA A 1 93 ? -21.164 6.287 36.420 1.00 76.12 93 ALA A CA 1
ATOM 736 C C . ALA A 1 93 ? -21.543 7.767 36.626 1.00 76.12 93 ALA A C 1
ATOM 738 O O . ALA A 1 93 ? -22.629 8.179 36.233 1.00 76.12 93 ALA A O 1
ATOM 739 N N . ASP A 1 94 ? -20.619 8.578 37.151 1.00 76.62 94 ASP A N 1
ATOM 740 C CA . ASP A 1 94 ? -20.817 10.013 37.410 1.00 76.62 94 ASP A CA 1
ATOM 741 C C . ASP A 1 94 ? -21.026 10.854 36.134 1.00 76.62 94 ASP A C 1
ATOM 743 O O . ASP A 1 94 ? -21.557 11.963 36.197 1.00 76.62 94 ASP A O 1
ATOM 747 N N . GLU A 1 95 ? -20.605 10.346 34.970 1.00 71.25 95 GLU A N 1
ATOM 748 C CA . GLU A 1 95 ? -20.798 11.000 33.667 1.00 71.25 95 GLU A CA 1
ATOM 749 C C . GLU A 1 95 ? -22.212 10.760 33.105 1.00 71.25 95 GLU A C 1
ATOM 751 O O . GLU A 1 95 ? -22.649 11.455 32.187 1.00 71.25 95 GLU A O 1
ATOM 756 N N . LEU A 1 96 ? -22.947 9.795 33.669 1.00 70.75 96 LEU A N 1
ATOM 757 C CA . LEU A 1 96 ? -24.275 9.381 33.230 1.00 70.75 96 LEU A CA 1
ATOM 758 C C . LEU A 1 96 ? -25.323 9.987 34.169 1.00 70.75 96 LEU A C 1
ATOM 760 O O . LEU A 1 96 ? -25.815 9.341 35.092 1.00 70.75 96 LEU A O 1
ATOM 764 N N . GLN A 1 97 ? -25.655 11.262 33.945 1.00 60.94 97 GLN A N 1
ATOM 765 C CA . GLN A 1 97 ? -26.722 11.921 34.699 1.00 60.94 97 GLN A CA 1
ATOM 766 C C . GLN A 1 97 ? -28.079 11.283 34.396 1.00 60.94 97 GLN A C 1
ATOM 768 O O . GLN A 1 97 ? -28.486 11.145 33.240 1.00 60.94 97 GLN A O 1
ATOM 773 N N . GLN A 1 98 ? -28.802 10.936 35.458 1.00 61.50 98 GLN A N 1
ATOM 774 C CA . GLN A 1 98 ? -30.180 10.481 35.374 1.00 61.50 98 GLN A CA 1
ATOM 775 C C . GLN A 1 98 ? -31.061 11.656 34.931 1.00 61.50 98 GLN A C 1
ATOM 777 O O . GLN A 1 98 ? -31.224 12.639 35.653 1.00 61.50 98 GLN A O 1
ATOM 782 N N . ILE A 1 99 ? -31.615 11.575 33.722 1.00 61.41 99 ILE A N 1
ATOM 783 C CA . ILE A 1 99 ? -32.645 12.514 33.280 1.00 61.41 99 ILE A CA 1
ATOM 784 C C . ILE A 1 99 ? -33.969 11.987 33.830 1.00 61.41 99 ILE A C 1
ATOM 786 O O . ILE A 1 99 ? -34.602 11.128 33.219 1.00 61.41 99 ILE A O 1
ATOM 790 N N . ASP A 1 100 ? -34.389 12.484 34.991 1.00 54.38 100 ASP A N 1
ATOM 791 C CA . ASP A 1 100 ? -35.721 12.199 35.523 1.00 54.38 100 ASP A CA 1
ATOM 792 C C . ASP A 1 100 ? -36.773 12.888 34.638 1.00 54.38 100 ASP A C 1
ATOM 794 O O . ASP A 1 100 ? -37.125 14.058 34.808 1.00 54.38 100 ASP A O 1
ATOM 798 N N . THR A 1 101 ? -37.291 12.163 33.647 1.00 53.38 101 THR A N 1
ATOM 799 C CA . THR A 1 101 ? -38.296 12.645 32.685 1.00 53.38 101 THR A CA 1
ATOM 800 C C . THR A 1 101 ? -39.706 12.747 33.281 1.00 53.38 101 THR A C 1
ATOM 802 O O . THR A 1 101 ? -40.685 12.393 32.627 1.00 53.38 101 THR A O 1
ATOM 805 N N . ALA A 1 102 ? -39.842 13.240 34.513 1.00 49.59 102 ALA A N 1
ATOM 806 C CA . ALA A 1 102 ? -41.145 13.562 35.099 1.00 49.59 102 ALA A CA 1
ATOM 807 C C . ALA A 1 102 ? -41.480 15.065 35.048 1.00 49.59 102 ALA A C 1
ATOM 809 O O . ALA A 1 102 ? -42.644 15.430 35.194 1.00 49.59 102 ALA A O 1
ATOM 810 N N . SER A 1 103 ? -40.515 15.955 34.791 1.00 48.62 103 SER A N 1
ATOM 811 C CA . SER A 1 103 ? -40.775 17.402 34.840 1.00 48.62 103 SER A CA 1
ATOM 812 C C . SER A 1 103 ? -39.886 18.223 33.905 1.00 48.62 103 SER A C 1
ATOM 814 O O . SER A 1 103 ? -39.120 19.068 34.356 1.00 48.62 103 SER A O 1
ATOM 816 N N . SER A 1 104 ? -39.975 18.003 32.593 1.00 40.88 104 SER A N 1
ATOM 817 C CA . SER A 1 104 ? -39.504 18.989 31.601 1.00 40.88 104 SER A CA 1
ATOM 818 C C . SER A 1 104 ? -40.170 18.779 30.243 1.00 40.88 104 SER A C 1
ATOM 820 O O . SER A 1 104 ? -39.526 18.555 29.226 1.00 40.88 104 SER A O 1
ATOM 822 N N . ILE A 1 105 ? -41.501 18.882 30.220 1.00 49.28 105 ILE A N 1
ATOM 823 C CA . ILE A 1 105 ? -42.203 19.357 29.023 1.00 49.28 105 ILE A CA 1
ATOM 824 C C . ILE A 1 105 ? -42.446 20.852 29.236 1.00 49.28 105 ILE A C 1
ATOM 826 O O . ILE A 1 105 ? -43.545 21.286 29.557 1.00 49.28 105 ILE A O 1
ATOM 830 N N . THR A 1 106 ? -41.389 21.643 29.086 1.00 35.62 106 THR A N 1
ATOM 831 C CA . THR A 1 106 ? -41.496 23.068 28.770 1.00 35.62 106 THR A CA 1
ATOM 832 C C . THR A 1 106 ? -40.414 23.399 27.763 1.00 35.62 106 THR A C 1
ATOM 834 O O . THR A 1 106 ? -39.226 23.245 28.022 1.00 35.62 106 THR A O 1
ATOM 837 N N . CYS A 1 107 ? -40.886 23.813 26.593 1.00 41.06 107 CYS A N 1
ATOM 838 C CA . CYS A 1 107 ? -40.136 24.358 25.479 1.00 41.06 107 CYS A CA 1
ATOM 839 C C . CYS A 1 107 ? -38.996 25.285 25.935 1.00 41.06 107 CYS A C 1
ATOM 841 O O . CYS A 1 107 ? -39.257 26.313 26.558 1.00 41.06 107 CYS A O 1
ATOM 843 N N . LEU A 1 108 ? -37.758 24.957 25.561 1.00 34.03 108 LEU A N 1
ATOM 844 C CA . LEU A 1 108 ? -36.674 25.927 25.438 1.00 34.03 108 LEU A CA 1
ATOM 845 C C . LEU A 1 108 ? -35.969 25.701 24.102 1.00 34.03 108 LEU A C 1
ATOM 847 O O . LEU A 1 108 ? -35.083 24.866 23.942 1.00 34.03 108 LEU A O 1
ATOM 851 N N . THR A 1 109 ? -36.425 26.471 23.122 1.00 42.69 109 THR A N 1
ATOM 852 C CA . THR A 1 109 ? -35.648 26.876 21.958 1.00 42.69 109 THR A CA 1
ATOM 853 C C . THR A 1 109 ? -34.340 27.539 22.399 1.00 42.69 109 THR A C 1
ATOM 855 O O . THR A 1 109 ? -34.367 28.442 23.231 1.00 42.69 109 THR A O 1
ATOM 858 N N . ASN A 1 110 ? -33.247 27.152 21.742 1.00 49.91 110 ASN A N 1
ATOM 859 C CA . ASN A 1 110 ? -31.962 27.852 21.641 1.00 49.91 110 ASN A CA 1
ATOM 860 C C . ASN A 1 110 ? -31.107 27.946 22.918 1.00 49.91 110 ASN A C 1
ATOM 862 O O . ASN A 1 110 ? -31.170 28.923 23.658 1.00 49.91 110 ASN A O 1
ATOM 866 N N . ALA A 1 111 ? -30.178 27.000 23.061 1.00 38.19 111 ALA A N 1
ATOM 867 C CA . ALA A 1 111 ? -28.844 27.278 23.587 1.00 38.19 111 ALA A CA 1
ATOM 868 C C . ALA A 1 111 ? -27.851 26.272 22.981 1.00 38.19 111 ALA A C 1
ATOM 870 O O . ALA A 1 111 ? -27.970 25.066 23.189 1.00 38.19 111 ALA A O 1
ATOM 871 N N . GLU A 1 112 ? -26.901 26.774 22.190 1.00 47.84 112 GLU A N 1
ATOM 872 C CA . GLU A 1 112 ? -25.732 26.027 21.722 1.00 47.84 112 GLU A CA 1
ATOM 873 C C . GLU A 1 112 ? -24.924 25.503 22.921 1.00 47.84 112 GLU A C 1
ATOM 875 O O . GLU A 1 112 ? -24.541 26.302 23.782 1.00 47.84 112 GLU A O 1
ATOM 880 N N . PRO A 1 113 ? -24.565 24.209 22.977 1.00 40.41 113 PRO A N 1
ATOM 881 C CA . PRO A 1 113 ? -23.492 23.762 23.839 1.00 40.41 113 PRO A CA 1
ATOM 882 C C . PRO A 1 113 ? -22.180 23.866 23.056 1.00 40.41 113 PRO A C 1
ATOM 884 O O . PRO A 1 113 ? -21.737 22.937 22.382 1.00 40.41 113 PRO A O 1
ATOM 887 N N . ASN A 1 114 ? -21.537 25.027 23.171 1.00 46.59 114 ASN A N 1
ATOM 888 C CA . ASN A 1 114 ? -20.090 25.110 23.043 1.00 46.59 114 ASN A CA 1
ATOM 889 C C . ASN A 1 114 ? -19.481 24.238 24.145 1.00 46.59 114 ASN A C 1
ATOM 891 O O . ASN A 1 114 ? -19.551 24.613 25.310 1.00 46.59 114 ASN A O 1
ATOM 895 N N . ASN A 1 115 ? -18.931 23.078 23.785 1.00 40.28 115 ASN A N 1
ATOM 896 C CA . ASN A 1 115 ? -17.662 22.573 24.316 1.00 40.28 115 ASN A CA 1
ATOM 897 C C . ASN A 1 115 ? -17.274 21.282 23.591 1.00 40.28 115 ASN A C 1
ATOM 899 O O . ASN A 1 115 ? -17.809 20.201 23.828 1.00 40.28 115 ASN A O 1
ATOM 903 N N . ALA A 1 116 ? -16.319 21.440 22.679 1.00 40.78 116 ALA A N 1
ATOM 904 C CA . ALA A 1 116 ? -15.632 20.359 21.999 1.00 40.78 116 ALA A CA 1
ATOM 905 C C . ALA A 1 116 ? -14.875 19.470 23.011 1.00 40.78 116 ALA A C 1
ATOM 907 O O . ALA A 1 116 ? -14.224 20.004 23.915 1.00 40.78 116 ALA A O 1
ATOM 908 N N . PRO A 1 117 ? -14.882 18.134 22.856 1.00 41.00 117 PRO A N 1
ATOM 909 C CA . PRO A 1 117 ? -14.047 17.259 23.666 1.00 41.00 117 PRO A CA 1
ATOM 910 C C . PRO A 1 117 ? -12.564 17.426 23.294 1.00 41.00 117 PRO A C 1
ATOM 912 O O . PRO A 1 117 ? -12.196 17.403 22.121 1.00 41.00 117 PRO A O 1
ATOM 915 N N . ASN A 1 118 ? -11.737 17.598 24.326 1.00 41.78 118 ASN A N 1
ATOM 916 C CA . ASN A 1 118 ? -10.269 17.643 24.376 1.00 41.78 118 ASN A CA 1
ATOM 917 C C . ASN A 1 118 ? -9.465 17.239 23.103 1.00 41.78 118 ASN A C 1
ATOM 919 O O . ASN A 1 118 ? -9.529 16.089 22.667 1.00 41.78 118 ASN A O 1
ATOM 923 N N . PRO A 1 119 ? -8.561 18.109 22.593 1.00 43.81 119 PRO A N 1
ATOM 924 C CA . PRO A 1 119 ? -7.795 17.895 21.354 1.00 43.81 119 PRO A CA 1
ATOM 925 C C . PRO A 1 119 ? -6.469 17.117 21.512 1.00 43.81 119 PRO A C 1
ATOM 927 O O . PRO A 1 119 ? -5.639 17.111 20.602 1.00 43.81 119 PRO A O 1
ATOM 930 N N . LEU A 1 120 ? -6.216 16.451 22.640 1.00 47.28 120 LEU A N 1
ATOM 931 C CA . LEU A 1 120 ? -4.847 16.057 23.015 1.00 47.28 120 LEU A CA 1
ATOM 932 C C . LEU A 1 120 ? -4.280 14.790 22.343 1.00 47.28 120 LEU A C 1
ATOM 934 O O . LEU A 1 120 ? -3.093 14.526 22.491 1.00 47.28 120 LEU A O 1
ATOM 938 N N . ARG A 1 121 ? -5.062 14.033 21.560 1.00 50.22 121 ARG A N 1
ATOM 939 C CA . ARG A 1 121 ? -4.571 12.818 20.860 1.00 50.22 121 ARG A CA 1
ATOM 940 C C . ARG A 1 121 ? -4.659 12.880 19.330 1.00 50.22 121 ARG A C 1
ATOM 942 O O . ARG A 1 121 ? -4.043 12.075 18.640 1.00 50.22 121 ARG A O 1
ATOM 949 N N . GLY A 1 122 ? -5.394 13.855 18.791 1.00 48.66 122 GLY A N 1
ATOM 950 C CA . GLY A 1 122 ? -5.564 14.039 17.346 1.00 48.66 122 GLY A CA 1
ATOM 951 C C . GLY A 1 122 ? -4.423 14.811 16.680 1.00 48.66 122 GLY A C 1
ATOM 952 O O . GLY A 1 122 ? -4.187 14.623 15.492 1.00 48.66 122 GLY A O 1
ATOM 953 N N . GLY A 1 123 ? -3.699 15.654 17.426 1.00 62.94 123 GLY A N 1
ATOM 954 C CA . GLY A 1 123 ? -2.665 16.540 16.875 1.00 62.94 123 GLY A CA 1
ATOM 955 C C . GLY A 1 123 ? -1.490 15.799 16.233 1.00 62.94 123 GLY A C 1
ATOM 956 O O . GLY A 1 123 ? -1.151 16.074 15.084 1.00 62.94 123 GLY A O 1
ATOM 957 N N . GLU A 1 124 ? -0.914 14.815 16.928 1.00 62.28 124 GLU A N 1
ATOM 958 C CA . GLU A 1 124 ? 0.216 14.032 16.402 1.00 62.28 124 GLU A CA 1
ATOM 959 C C . GLU A 1 124 ? -0.180 13.149 15.221 1.00 62.28 124 GLU A C 1
ATOM 961 O O . GLU A 1 124 ? 0.541 13.085 14.228 1.00 62.28 124 GLU A O 1
ATOM 966 N N . LEU A 1 125 ? -1.339 12.488 15.295 1.00 66.19 125 LEU A N 1
ATOM 967 C CA . LEU A 1 125 ? -1.845 11.663 14.196 1.00 66.19 125 LEU A CA 1
ATOM 968 C C . LEU A 1 125 ? -2.143 12.506 12.956 1.00 66.19 125 LEU A C 1
ATOM 970 O O . LEU A 1 125 ? -1.805 12.103 11.846 1.00 66.19 125 LEU A O 1
ATOM 974 N N . ARG A 1 126 ? -2.712 13.701 13.140 1.00 70.06 126 ARG A N 1
ATOM 975 C CA . ARG A 1 126 ? -2.997 14.630 12.044 1.00 70.06 126 ARG A CA 1
ATOM 976 C C . ARG A 1 126 ? -1.714 15.179 11.426 1.00 70.06 126 ARG A C 1
ATOM 978 O O . ARG A 1 126 ? -1.628 15.225 10.206 1.00 70.06 126 ARG A O 1
ATOM 985 N N . ALA A 1 127 ? -0.713 15.508 12.242 1.00 74.62 127 ALA A N 1
ATOM 986 C CA . ALA A 1 127 ? 0.602 15.941 11.769 1.00 74.62 127 ALA A CA 1
ATOM 987 C C . ALA A 1 127 ? 1.341 14.831 11.001 1.00 74.62 127 ALA A C 1
ATOM 989 O O . ALA A 1 127 ? 1.948 15.087 9.961 1.00 74.62 127 ALA A O 1
ATOM 990 N N . LYS A 1 128 ? 1.249 13.578 11.469 1.00 78.88 128 LYS A N 1
ATOM 991 C CA . LYS A 1 128 ? 1.783 12.419 10.741 1.00 78.88 128 LYS A CA 1
ATOM 992 C C . LYS A 1 128 ? 1.058 12.218 9.411 1.00 78.88 128 LYS A C 1
ATOM 994 O O . LYS A 1 128 ? 1.726 12.033 8.403 1.00 78.88 128 LYS A O 1
ATOM 999 N N . PHE A 1 129 ? -0.271 12.333 9.382 1.00 70.75 129 PHE A N 1
ATOM 1000 C CA . PHE A 1 129 ? -1.060 12.237 8.149 1.00 70.75 129 PHE A CA 1
ATOM 1001 C C . PHE A 1 129 ? -0.694 13.314 7.123 1.00 70.75 129 PHE A C 1
ATOM 1003 O O . PHE A 1 129 ? -0.524 12.996 5.949 1.00 70.75 129 PHE A O 1
ATOM 1010 N N . THR A 1 130 ? -0.534 14.573 7.546 1.00 81.12 130 THR A N 1
ATOM 1011 C CA . THR A 1 130 ? -0.130 15.655 6.635 1.00 81.12 130 THR A CA 1
ATOM 1012 C C . THR A 1 130 ? 1.294 15.460 6.127 1.00 81.12 130 THR A C 1
ATOM 1014 O O . THR A 1 130 ? 1.546 15.650 4.943 1.00 81.12 130 THR A O 1
ATOM 1017 N N . SER A 1 131 ? 2.209 14.997 6.983 1.00 84.75 131 SER A N 1
ATOM 1018 C CA . SER A 1 131 ? 3.583 14.684 6.575 1.00 84.75 131 SER A CA 1
ATOM 1019 C C . SER A 1 131 ? 3.645 13.533 5.563 1.00 84.75 131 SER A C 1
ATOM 1021 O O . SER A 1 131 ? 4.389 13.600 4.586 1.00 84.75 131 SER A O 1
ATOM 1023 N N . LEU A 1 132 ? 2.833 12.489 5.756 1.00 77.50 132 LEU A N 1
ATOM 1024 C CA . LEU A 1 132 ? 2.759 11.351 4.839 1.00 77.50 132 LEU A CA 1
ATOM 1025 C C . LEU A 1 132 ? 2.139 11.746 3.493 1.00 77.50 132 LEU A C 1
ATOM 1027 O O . LEU A 1 132 ? 2.616 11.306 2.448 1.00 77.50 132 LEU A O 1
ATOM 1031 N N . ALA A 1 133 ? 1.125 12.616 3.512 1.00 83.12 133 ALA A N 1
ATOM 1032 C CA . ALA A 1 133 ? 0.535 13.180 2.301 1.00 83.12 133 ALA A CA 1
ATOM 1033 C C . ALA A 1 133 ? 1.573 13.980 1.493 1.00 83.12 133 ALA A C 1
ATOM 1035 O O . ALA A 1 133 ? 1.739 13.736 0.301 1.00 83.12 133 ALA A O 1
ATOM 1036 N N . GLU A 1 134 ? 2.361 14.838 2.149 1.00 88.44 134 GLU A N 1
ATOM 1037 C CA . GLU A 1 134 ? 3.444 15.585 1.493 1.00 88.44 134 GLU A CA 1
ATOM 1038 C C . GLU A 1 134 ? 4.524 14.666 0.899 1.00 88.44 134 GLU A C 1
ATOM 1040 O O . GLU A 1 134 ? 5.033 14.914 -0.200 1.00 88.44 134 GLU A O 1
ATOM 1045 N N . GLN A 1 135 ? 4.885 13.585 1.599 1.00 87.81 135 GLN A N 1
ATOM 1046 C CA . GLN A 1 135 ? 5.839 12.605 1.073 1.00 87.81 135 GLN A CA 1
ATOM 1047 C C . GLN A 1 135 ? 5.282 11.846 -0.134 1.00 87.81 135 GLN A C 1
ATOM 1049 O O . GLN A 1 135 ? 6.010 11.645 -1.111 1.00 87.81 135 GLN A O 1
ATOM 1054 N N . SER A 1 136 ? 4.003 11.472 -0.092 1.00 86.62 136 SER A N 1
ATOM 1055 C CA . SER A 1 136 ? 3.303 10.837 -1.209 1.00 86.62 136 SER A CA 1
ATOM 1056 C C . SER A 1 136 ? 3.300 11.742 -2.442 1.00 86.62 136 SER A C 1
ATOM 1058 O O . SER A 1 136 ? 3.713 11.314 -3.522 1.00 86.62 136 SER A O 1
ATOM 1060 N N . ASP A 1 137 ? 2.944 13.017 -2.281 1.00 89.38 137 ASP A N 1
ATOM 1061 C CA . ASP A 1 137 ? 2.925 13.990 -3.377 1.00 89.38 137 ASP A CA 1
ATOM 1062 C C . ASP A 1 137 ? 4.320 14.184 -3.987 1.00 89.38 137 ASP A C 1
ATOM 1064 O O . ASP A 1 137 ? 4.494 14.212 -5.212 1.00 89.38 137 ASP A O 1
ATOM 1068 N N . LYS A 1 138 ? 5.354 14.243 -3.140 1.00 91.44 138 LYS A N 1
ATOM 1069 C CA . LYS A 1 138 ? 6.750 14.356 -3.580 1.00 91.44 138 LYS A CA 1
ATOM 1070 C C . LYS A 1 138 ? 7.218 13.116 -4.347 1.00 91.44 138 LYS A C 1
ATOM 1072 O O . LYS A 1 138 ? 7.910 13.249 -5.363 1.00 91.44 138 LYS A O 1
ATOM 1077 N N . LEU A 1 139 ? 6.850 11.919 -3.891 1.00 83.00 139 LEU A N 1
ATOM 1078 C CA . LEU A 1 139 ? 7.145 10.663 -4.587 1.00 83.00 139 LEU A CA 1
ATOM 1079 C C . LEU A 1 139 ? 6.428 10.593 -5.932 1.00 83.00 139 LEU A C 1
ATOM 1081 O O . LEU A 1 139 ? 7.043 10.229 -6.935 1.00 83.00 139 LEU A O 1
ATOM 1085 N N . GLN A 1 140 ? 5.166 11.009 -5.981 1.00 88.38 140 GLN A N 1
ATOM 1086 C CA . GLN A 1 140 ? 4.384 11.028 -7.208 1.00 88.38 140 GLN A CA 1
ATOM 1087 C C . GLN A 1 140 ? 4.966 12.004 -8.236 1.00 88.38 140 GLN A C 1
ATOM 1089 O O . GLN A 1 140 ? 5.134 11.646 -9.405 1.00 88.38 140 GLN A O 1
ATOM 1094 N N . ALA A 1 141 ? 5.383 13.197 -7.805 1.00 88.88 141 ALA A N 1
ATOM 1095 C CA . ALA A 1 141 ? 6.085 14.148 -8.663 1.00 88.88 141 ALA A CA 1
ATOM 1096 C C . ALA A 1 141 ? 7.403 13.569 -9.212 1.00 88.88 141 ALA A C 1
ATOM 1098 O O . ALA A 1 141 ? 7.696 13.696 -10.406 1.00 88.88 141 ALA A O 1
ATOM 1099 N N . ARG A 1 142 ? 8.188 12.884 -8.369 1.00 91.75 142 ARG A N 1
ATOM 1100 C CA . ARG A 1 142 ? 9.448 12.249 -8.786 1.00 91.75 142 ARG A CA 1
ATOM 1101 C C . ARG A 1 142 ? 9.217 11.093 -9.764 1.00 91.75 142 ARG A C 1
ATOM 1103 O O . ARG A 1 142 ? 9.930 11.003 -10.761 1.00 91.75 142 ARG A O 1
ATOM 1110 N N . SER A 1 143 ? 8.208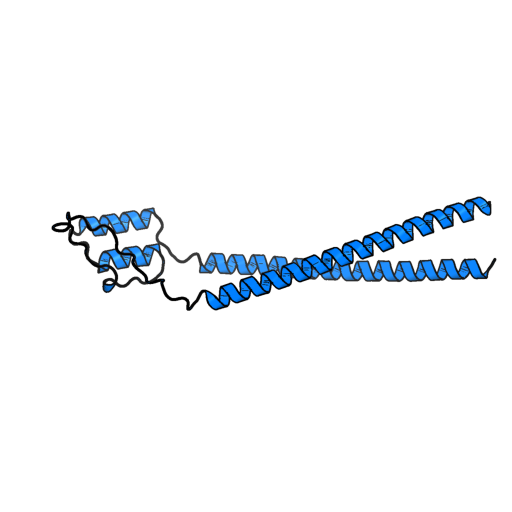 10.261 -9.515 1.00 86.69 143 SER A N 1
ATOM 1111 C CA . SER A 1 143 ? 7.797 9.165 -10.400 1.00 86.69 143 SER A CA 1
ATOM 1112 C C . SER A 1 143 ? 7.399 9.684 -11.784 1.00 86.69 143 SER A C 1
ATOM 1114 O O . SER A 1 143 ? 7.900 9.208 -12.806 1.00 86.69 143 SER A O 1
ATOM 1116 N N . ASN A 1 144 ? 6.590 10.745 -11.831 1.00 88.81 144 ASN A N 1
ATOM 1117 C CA . ASN A 1 144 ? 6.190 11.376 -13.087 1.00 88.81 144 ASN A CA 1
ATOM 1118 C C . ASN A 1 144 ? 7.395 11.924 -13.868 1.00 88.81 144 ASN A C 1
ATOM 1120 O O . ASN A 1 144 ? 7.482 11.721 -15.081 1.00 88.81 144 ASN A O 1
ATOM 1124 N N . LYS A 1 145 ? 8.358 12.551 -13.179 1.00 90.62 145 LYS A N 1
ATOM 1125 C CA . LYS A 1 145 ? 9.592 13.053 -13.802 1.00 90.62 145 LYS A CA 1
ATOM 1126 C C . LYS A 1 145 ? 10.441 11.927 -14.399 1.00 90.62 145 LYS A C 1
ATOM 1128 O O . LYS A 1 145 ? 10.887 12.044 -15.538 1.00 90.62 145 LYS A O 1
ATOM 1133 N N . LEU A 1 146 ? 10.629 10.827 -13.669 1.00 83.00 146 LEU A N 1
ATOM 1134 C CA . LEU A 1 146 ? 11.369 9.660 -14.164 1.00 83.00 146 LEU A CA 1
ATOM 1135 C C . LEU A 1 146 ? 10.682 9.029 -15.376 1.00 83.00 146 LEU A C 1
ATOM 1137 O O . LEU A 1 146 ? 11.332 8.701 -16.366 1.00 83.00 146 LEU A O 1
ATOM 1141 N N . ARG A 1 147 ? 9.350 8.926 -15.344 1.00 87.81 147 ARG A N 1
ATOM 1142 C CA . ARG A 1 147 ? 8.568 8.422 -16.476 1.00 87.81 147 ARG A CA 1
ATOM 1143 C C . ARG A 1 147 ? 8.737 9.291 -17.721 1.00 87.81 147 ARG A C 1
ATOM 1145 O O . ARG A 1 147 ? 8.821 8.761 -18.829 1.00 87.81 147 ARG A O 1
ATOM 1152 N N . GLN A 1 148 ? 8.806 10.609 -17.551 1.00 91.12 148 GLN A N 1
ATOM 1153 C CA . GLN A 1 148 ? 9.077 11.531 -18.650 1.00 91.12 148 GLN A CA 1
ATOM 1154 C C . GLN A 1 148 ? 10.482 11.314 -19.230 1.00 91.12 148 GLN A C 1
ATOM 1156 O O . GLN A 1 148 ? 10.607 11.125 -20.439 1.00 91.12 148 GLN A O 1
ATOM 1161 N N . GLN A 1 149 ? 11.508 11.227 -18.381 1.00 87.12 149 GLN A N 1
ATOM 1162 C CA . GLN A 1 149 ? 12.883 10.957 -18.818 1.00 87.12 149 GLN A CA 1
ATOM 1163 C C . GLN A 1 149 ? 13.003 9.614 -19.555 1.00 87.12 149 GLN A C 1
ATOM 1165 O O . GLN A 1 149 ? 13.604 9.540 -20.624 1.00 87.12 149 GLN A O 1
ATOM 1170 N N . ALA A 1 150 ? 12.359 8.558 -19.052 1.00 80.06 150 ALA A N 1
ATOM 1171 C CA . ALA A 1 150 ? 12.342 7.253 -19.711 1.00 80.06 150 ALA A CA 1
ATOM 1172 C C . ALA A 1 150 ? 11.694 7.313 -21.107 1.00 80.06 150 ALA A C 1
ATOM 1174 O O . ALA A 1 150 ? 12.171 6.687 -22.058 1.00 80.06 150 ALA A O 1
ATOM 1175 N N . ASN A 1 151 ? 10.621 8.094 -21.260 1.00 85.94 151 ASN A N 1
ATOM 1176 C CA . ASN A 1 151 ? 9.976 8.297 -22.556 1.00 85.94 151 ASN A CA 1
ATOM 1177 C C . ASN A 1 151 ? 10.868 9.074 -23.534 1.00 85.94 151 ASN A C 1
ATOM 1179 O O . ASN A 1 151 ? 10.906 8.735 -24.718 1.00 85.94 151 ASN A O 1
ATOM 1183 N N . GLU A 1 152 ? 11.609 10.074 -23.055 1.00 87.06 152 GLU A N 1
ATOM 1184 C CA . GLU A 1 152 ? 12.569 10.834 -23.862 1.00 87.06 152 GLU A CA 1
ATOM 1185 C C . GLU A 1 152 ? 13.710 9.941 -24.359 1.00 87.06 152 GLU A C 1
ATOM 1187 O O . GLU A 1 152 ? 13.994 9.929 -25.560 1.00 87.06 152 GLU A O 1
ATOM 1192 N N . VAL A 1 153 ? 14.297 9.120 -23.483 1.00 84.94 153 VAL A N 1
ATOM 1193 C CA . VAL A 1 153 ? 15.332 8.138 -23.855 1.00 84.94 153 VAL A CA 1
ATOM 1194 C C . VAL A 1 153 ? 14.794 7.151 -24.890 1.00 84.94 153 VAL A C 1
ATOM 1196 O O . VAL A 1 153 ? 15.432 6.889 -25.912 1.00 84.94 153 VAL A O 1
ATOM 1199 N N . LYS A 1 154 ? 13.568 6.655 -24.695 1.00 84.56 154 LYS A N 1
ATOM 1200 C CA . LYS A 1 154 ? 12.911 5.752 -25.647 1.00 84.56 154 LYS A CA 1
ATOM 1201 C C . LYS A 1 154 ? 12.694 6.408 -27.013 1.00 84.56 154 LYS A C 1
ATOM 1203 O O . LYS A 1 154 ? 12.847 5.744 -28.040 1.00 84.56 154 LYS A O 1
ATOM 1208 N N . ALA A 1 155 ? 12.349 7.694 -27.051 1.00 86.88 155 ALA A N 1
ATOM 1209 C CA . ALA A 1 155 ? 12.201 8.444 -28.295 1.00 86.88 155 ALA A CA 1
ATOM 1210 C C . ALA A 1 155 ? 13.549 8.636 -29.009 1.00 86.88 155 ALA A C 1
ATOM 1212 O O . ALA A 1 155 ? 13.635 8.405 -30.217 1.00 86.88 155 ALA A O 1
ATOM 1213 N N . HIS A 1 156 ? 14.606 8.976 -28.268 1.00 85.31 156 HIS A N 1
ATOM 1214 C CA . HIS A 1 156 ? 15.958 9.117 -28.815 1.00 85.31 156 HIS A CA 1
ATOM 1215 C C . HIS A 1 156 ? 16.478 7.794 -29.380 1.00 85.31 156 HIS A C 1
ATOM 1217 O O . HIS A 1 156 ? 16.946 7.754 -30.516 1.00 85.31 156 HIS A O 1
ATOM 1223 N N . SER A 1 157 ? 16.295 6.694 -28.648 1.00 80.56 157 SER A N 1
ATOM 1224 C CA . SER A 1 157 ? 16.657 5.349 -29.102 1.00 80.56 157 SER A CA 1
ATOM 1225 C C . SER A 1 157 ? 15.938 4.966 -30.403 1.00 80.56 157 SER A C 1
ATOM 1227 O O . SER A 1 157 ? 16.563 4.485 -31.348 1.00 80.56 157 SER A O 1
ATOM 1229 N N . ARG A 1 158 ? 14.630 5.250 -30.510 1.00 87.75 158 ARG A N 1
ATOM 1230 C CA . ARG A 1 158 ? 13.874 5.032 -31.756 1.00 87.75 158 ARG A CA 1
ATOM 1231 C C . ARG A 1 158 ? 14.435 5.853 -32.913 1.00 87.75 158 ARG A C 1
ATOM 1233 O O . ARG A 1 158 ? 14.587 5.312 -34.002 1.00 87.75 158 ARG A O 1
ATOM 1240 N N . LYS A 1 159 ? 14.758 7.128 -32.683 1.00 88.69 159 LYS A N 1
ATOM 1241 C CA . LYS A 1 159 ? 15.313 8.020 -33.709 1.00 88.69 159 LYS A CA 1
ATOM 1242 C C . LYS A 1 159 ? 16.669 7.527 -34.217 1.00 88.69 159 LYS A C 1
ATOM 1244 O O . LYS A 1 159 ? 16.853 7.428 -35.427 1.00 88.69 159 LYS A O 1
ATOM 1249 N N . LEU A 1 160 ? 17.568 7.158 -33.305 1.00 82.88 160 LEU A N 1
ATOM 1250 C CA . LEU A 1 160 ? 18.869 6.572 -33.636 1.00 82.88 160 LEU A CA 1
ATOM 1251 C C . LEU A 1 160 ? 18.714 5.277 -34.438 1.00 82.88 160 LEU A C 1
ATOM 1253 O O . LEU A 1 160 ? 19.385 5.093 -35.449 1.00 82.88 160 LEU A O 1
ATOM 1257 N N . LYS A 1 161 ? 17.771 4.409 -34.053 1.00 84.94 161 LYS A N 1
ATOM 1258 C CA . LYS A 1 161 ? 17.483 3.170 -34.787 1.00 84.94 161 LYS A CA 1
ATOM 1259 C C . LYS A 1 161 ? 17.039 3.434 -36.228 1.00 84.94 161 LYS A C 1
ATOM 1261 O O . LYS A 1 161 ? 17.463 2.721 -37.135 1.00 84.94 161 LYS A O 1
ATOM 1266 N N . THR A 1 162 ? 16.208 4.451 -36.453 1.00 87.62 162 THR A N 1
ATOM 1267 C CA . THR A 1 162 ? 15.780 4.836 -37.804 1.00 87.62 162 THR A CA 1
ATOM 1268 C C . THR A 1 162 ? 16.948 5.380 -38.626 1.00 87.62 162 THR A C 1
ATOM 1270 O O . THR A 1 162 ? 17.134 4.946 -39.759 1.00 87.62 162 THR A O 1
ATOM 1273 N N . GLN A 1 163 ? 17.774 6.255 -38.040 1.00 86.69 163 GLN A N 1
ATOM 1274 C CA . GLN A 1 163 ? 18.966 6.810 -38.696 1.00 86.69 163 GLN A CA 1
ATOM 1275 C C . GLN A 1 163 ? 19.977 5.722 -39.068 1.00 86.69 163 GLN A C 1
ATOM 1277 O O . GLN A 1 163 ? 20.516 5.731 -40.172 1.00 86.69 163 GLN A O 1
ATOM 1282 N N . LEU A 1 164 ? 20.191 4.745 -38.183 1.00 82.62 164 LEU A N 1
ATOM 1283 C CA . LEU A 1 164 ? 21.035 3.585 -38.462 1.00 82.62 164 LEU A CA 1
ATOM 1284 C C . LEU A 1 164 ? 20.501 2.802 -39.668 1.00 82.62 164 LEU A C 1
ATOM 1286 O O . LEU A 1 164 ? 21.256 2.464 -40.576 1.00 82.62 164 LEU A O 1
ATOM 1290 N N . HIS A 1 165 ? 19.194 2.533 -39.700 1.00 83.94 165 HIS A N 1
ATOM 1291 C CA . HIS A 1 165 ? 18.590 1.763 -40.783 1.00 83.94 165 HIS A CA 1
ATOM 1292 C C . HIS A 1 165 ? 18.669 2.488 -42.137 1.00 83.94 165 HIS A C 1
ATOM 1294 O O . HIS A 1 165 ? 18.871 1.848 -43.167 1.00 83.94 165 HIS A O 1
ATOM 1300 N N . GLU A 1 166 ? 18.552 3.814 -42.131 1.00 86.69 166 GLU A N 1
ATOM 1301 C CA . GLU A 1 166 ? 18.714 4.668 -43.310 1.00 86.69 166 GLU A CA 1
ATOM 1302 C C . GLU A 1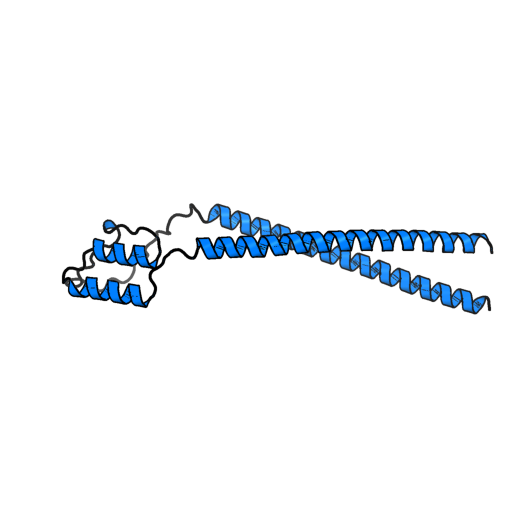 166 ? 20.170 4.706 -43.797 1.00 86.69 166 GLU A C 1
ATOM 1304 O O . GLU A 1 166 ? 20.430 4.546 -44.987 1.00 86.69 166 GLU A O 1
ATOM 1309 N N . CYS A 1 167 ? 21.134 4.797 -42.878 1.00 75.38 167 CYS A N 1
ATOM 1310 C CA . CYS A 1 167 ? 22.559 4.750 -43.203 1.00 75.38 167 CYS A CA 1
ATOM 1311 C C . CYS A 1 167 ? 22.959 3.394 -43.814 1.00 75.38 167 CYS A C 1
ATOM 1313 O O . CYS A 1 167 ? 23.651 3.347 -44.825 1.00 75.38 167 CYS A O 1
ATOM 1315 N N . VAL A 1 168 ? 22.445 2.285 -43.267 1.00 80.12 168 VAL A N 1
ATOM 1316 C CA . VAL A 1 168 ? 22.668 0.929 -43.806 1.00 80.12 168 VAL A CA 1
ATOM 1317 C C . VAL A 1 168 ? 22.088 0.771 -45.217 1.00 80.12 168 VAL A C 1
ATOM 1319 O O . VAL A 1 168 ? 22.719 0.141 -46.063 1.00 80.12 168 VAL A O 1
ATOM 1322 N N . LYS A 1 169 ? 20.922 1.370 -45.500 1.00 75.94 169 LYS A N 1
ATOM 1323 C CA . LYS A 1 169 ? 20.319 1.366 -46.844 1.00 75.94 169 LYS A CA 1
ATOM 1324 C C . LYS A 1 169 ? 21.097 2.192 -47.867 1.00 75.94 169 LYS A C 1
ATOM 1326 O O . LYS A 1 169 ? 21.087 1.830 -49.030 1.00 75.94 169 LYS A O 1
ATOM 1331 N N . ASN A 1 170 ? 21.750 3.273 -47.448 1.00 70.75 170 ASN A N 1
ATOM 1332 C CA . ASN A 1 170 ? 22.522 4.141 -48.345 1.00 70.75 170 ASN A CA 1
ATOM 1333 C C . ASN A 1 170 ? 23.937 3.606 -48.642 1.00 70.75 170 ASN A C 1
ATOM 1335 O O . ASN A 1 170 ? 24.624 4.148 -49.504 1.00 70.75 170 ASN A O 1
ATOM 1339 N N . VAL A 1 171 ? 24.384 2.584 -47.904 1.00 64.94 171 VAL A N 1
ATOM 1340 C CA . V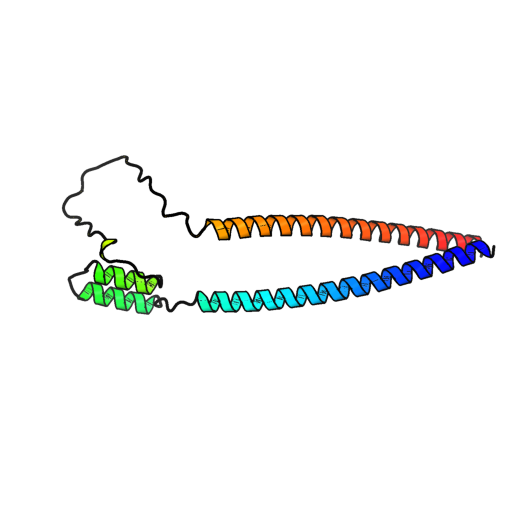AL A 1 171 ? 25.706 1.942 -48.044 1.00 64.94 171 VAL A CA 1
ATOM 1341 C C . VAL A 1 171 ? 25.619 0.577 -48.753 1.00 64.94 171 VAL A C 1
ATOM 1343 O O . VAL A 1 171 ? 26.652 0.044 -49.156 1.00 64.94 171 VAL A O 1
ATOM 1346 N N . SER A 1 172 ? 24.410 0.024 -48.925 1.00 51.31 172 SER A N 1
ATOM 1347 C CA . SER A 1 172 ? 24.139 -1.203 -49.702 1.00 51.31 172 SER A CA 1
ATOM 1348 C C . SER A 1 172 ? 23.751 -0.870 -51.139 1.00 51.31 172 SER A C 1
ATOM 1350 O O . SER A 1 172 ? 24.130 -1.652 -52.036 1.00 51.31 172 SER A O 1
#

Radius of gyration: 34.51 Å; chains: 1; bounding box: 79×39×89 Å

Sequence (172 aa):
MYAYRTEIEDAVELLQEQVESLKQELHYKELELQEIQQELIFTNQELCAALTVKQLTLDEAKELAKSILASQNITGESLSELLSAIYGTPVKADELQQIDTASSITCLTNAEPNNAPNPLRGGELRAKFTSLAEQSDKLQARSNKLRQQANEVKAHSRKLKTQLHECVKNVS

pLDDT: mean 76.43, std 15.61, range [34.03, 95.25]

Foldseek 3Di:
DVVVVVVVVVVVVVVVVVVVVVVVVVVVVVVVVVVVVVVVVVVVVVVVVVCVQQAPDPVSLVVLVVVCVVVVDNQLVSVQVSVCNRRVHRDDSVVDDDPPPPDDPDDDDDDDDPDDPDPPPVVVVVVVVVVVVVVVVVVVVVVVVVVVVVVVVVVVVVVVVVVVVVVVVVVD

Secondary structure (DSSP, 8-state):
--HHHHHHHHHHHHHHHHHHHHHHHHHHHHHHHHHHHHHHHHHHHHHHHHH---PPPHHHHHHHHHHHHHTS---HHHHHHHHHHHHSSPPPGGGS----TTS--S-------------TTHHHHHHHHHHHHHHHHHHHHHHHHHHHHHHHHHHHHHHHHHHHHHHHHHH-